Protein AF-A0A816VDW4-F1 (afdb_monomer_lite)

Secondary structure (DSSP, 8-state):
--PEEE-TTGGGTTT-HHHHTTSS-TT-TT---GGGPEEE---TT------TTS-EEEPP---TT-------------S--SS-SS---TT-----STTHHHHHHHHHHHHHHHTT----TTGGGSTTSS--

Structure (mmCIF, N/CA/C/O backbone):
data_AF-A0A816VDW4-F1
#
_entry.id   AF-A0A816VDW4-F1
#
loop_
_atom_site.group_PDB
_atom_site.id
_atom_site.type_symbol
_atom_site.label_atom_id
_atom_site.label_alt_id
_atom_site.label_comp_id
_atom_site.label_asym_id
_atom_site.label_entity_id
_atom_site.label_seq_id
_atom_site.pdbx_PDB_ins_code
_atom_site.Cartn_x
_atom_site.Cartn_y
_atom_site.Cartn_z
_atom_site.occupancy
_atom_site.B_iso_or_equiv
_atom_site.auth_seq_id
_atom_site.auth_comp_id
_atom_site.auth_asym_id
_atom_site.auth_atom_id
_atom_site.pdbx_PDB_model_num
ATOM 1 N N . MET A 1 1 ? 10.534 -4.155 -18.600 1.00 83.06 1 MET A N 1
ATOM 2 C CA . MET A 1 1 ? 9.225 -4.093 -17.915 1.00 83.06 1 MET A CA 1
ATOM 3 C C . MET A 1 1 ? 8.870 -2.712 -17.385 1.00 83.06 1 MET A C 1
ATOM 5 O O . MET A 1 1 ? 7.696 -2.375 -17.439 1.00 83.06 1 MET A O 1
ATOM 9 N N . GLY A 1 2 ? 9.830 -1.929 -16.871 1.00 88.19 2 GLY A N 1
ATOM 10 C CA . GLY A 1 2 ? 9.561 -0.598 -16.317 1.00 88.19 2 GLY A CA 1
ATOM 11 C C . GLY A 1 2 ? 8.727 -0.634 -15.034 1.00 88.19 2 GLY A C 1
ATOM 12 O O . GLY A 1 2 ? 7.611 -0.140 -15.077 1.00 88.19 2 GLY A O 1
ATOM 13 N N . PRO A 1 3 ? 9.190 -1.256 -13.928 1.00 89.94 3 PRO A N 1
ATOM 14 C CA . PRO A 1 3 ? 8.434 -1.386 -12.673 1.00 89.94 3 PRO A CA 1
ATOM 15 C C . PRO A 1 3 ? 7.987 -0.046 -12.063 1.00 89.94 3 PRO A C 1
ATOM 17 O O . PRO A 1 3 ? 8.467 1.031 -12.423 1.00 89.94 3 PRO A O 1
ATOM 20 N N . THR A 1 4 ? 7.052 -0.116 -11.116 1.00 90.94 4 THR A N 1
ATOM 21 C CA . THR A 1 4 ? 6.725 1.022 -10.244 1.00 90.94 4 THR A CA 1
ATOM 22 C C . THR A 1 4 ? 7.838 1.171 -9.216 1.00 90.94 4 THR A C 1
ATOM 24 O O . THR A 1 4 ? 8.163 0.201 -8.539 1.00 90.94 4 THR A O 1
ATOM 27 N N . ALA A 1 5 ? 8.427 2.356 -9.112 1.00 90.19 5 ALA A N 1
ATOM 28 C CA . ALA A 1 5 ? 9.382 2.692 -8.065 1.00 90.19 5 ALA A CA 1
ATOM 29 C C . ALA A 1 5 ? 8.680 3.481 -6.957 1.00 90.19 5 ALA A C 1
ATOM 31 O O . ALA A 1 5 ? 7.829 4.319 -7.262 1.00 90.19 5 ALA A O 1
ATOM 32 N N . ILE A 1 6 ? 9.037 3.216 -5.702 1.00 89.12 6 ILE A N 1
ATOM 33 C CA . ILE A 1 6 ? 8.553 3.935 -4.517 1.00 89.12 6 ILE A CA 1
ATOM 34 C C . ILE A 1 6 ? 9.725 4.510 -3.728 1.00 89.12 6 ILE A C 1
ATOM 36 O O . ILE A 1 6 ? 10.823 3.954 -3.774 1.00 89.12 6 ILE A O 1
ATOM 40 N N . ILE A 1 7 ? 9.466 5.567 -2.964 1.00 85.38 7 ILE A N 1
ATOM 41 C CA . ILE A 1 7 ? 10.371 6.040 -1.913 1.00 85.38 7 ILE A CA 1
ATOM 42 C C . ILE A 1 7 ? 9.763 5.619 -0.574 1.00 85.38 7 ILE A C 1
ATOM 44 O O . ILE A 1 7 ? 8.727 6.166 -0.181 1.00 85.38 7 ILE A O 1
ATOM 48 N N . PRO A 1 8 ? 10.336 4.624 0.124 1.00 82.19 8 PRO A N 1
ATOM 49 C CA . PRO A 1 8 ? 9.849 4.229 1.439 1.00 82.19 8 PRO A CA 1
ATOM 50 C C . PRO A 1 8 ? 9.804 5.422 2.397 1.00 82.19 8 PRO A C 1
ATOM 52 O O . PRO A 1 8 ? 10.676 6.283 2.351 1.00 82.19 8 PRO A O 1
ATOM 55 N N . ARG A 1 9 ? 8.812 5.443 3.295 1.00 77.56 9 ARG A N 1
ATOM 56 C CA . ARG A 1 9 ? 8.606 6.473 4.335 1.00 77.56 9 ARG A CA 1
ATOM 57 C C . ARG A 1 9 ? 8.154 7.852 3.841 1.00 77.56 9 ARG A C 1
ATOM 59 O O . ARG A 1 9 ? 7.704 8.634 4.669 1.00 77.56 9 ARG A O 1
ATOM 66 N N . SER A 1 10 ? 8.168 8.118 2.537 1.00 81.12 10 SER A N 1
ATOM 67 C CA . SER A 1 10 ? 7.730 9.412 1.984 1.00 81.12 10 SER A CA 1
ATOM 68 C C . SER A 1 10 ? 6.264 9.773 2.270 1.00 81.12 10 SER A C 1
ATOM 70 O O . SER A 1 10 ? 5.875 10.928 2.153 1.00 81.12 10 SER A O 1
ATOM 72 N N . GLN A 1 11 ? 5.435 8.821 2.717 1.00 84.31 11 GLN A N 1
ATOM 73 C CA . GLN A 1 11 ? 4.064 9.119 3.143 1.00 84.31 11 GLN A CA 1
ATOM 74 C C . GLN A 1 11 ? 3.976 10.079 4.343 1.00 84.31 11 GLN A C 1
ATOM 76 O O . GLN A 1 11 ? 2.922 10.667 4.571 1.00 84.31 11 GLN A O 1
ATOM 81 N N . TYR A 1 12 ? 5.049 10.221 5.127 1.00 79.75 12 TYR A N 1
ATOM 82 C CA . TYR A 1 12 ? 5.081 11.131 6.274 1.00 79.75 12 TYR A CA 1
ATOM 83 C C . TYR A 1 12 ? 5.477 12.561 5.890 1.00 79.75 12 TYR A C 1
ATOM 85 O O . TYR A 1 12 ? 5.248 13.483 6.675 1.00 79.75 12 TYR A O 1
ATOM 93 N N . ASP A 1 13 ? 6.010 12.761 4.683 1.00 75.00 13 ASP A N 1
ATOM 94 C CA . ASP A 1 13 ? 6.499 14.062 4.219 1.00 75.00 13 ASP A CA 1
ATOM 95 C C . ASP A 1 13 ? 5.352 15.075 4.137 1.00 75.00 13 ASP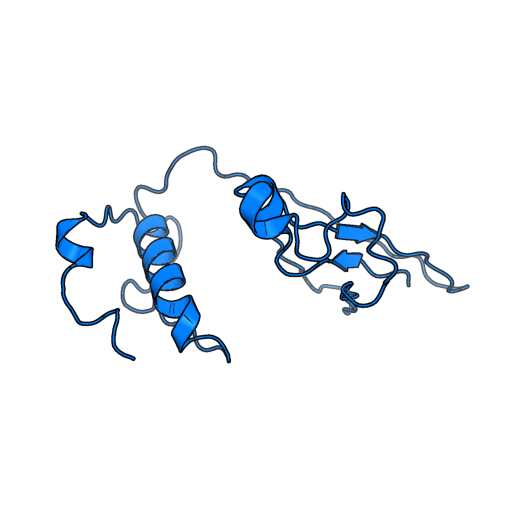 A C 1
ATOM 97 O O . ASP A 1 13 ? 5.488 16.212 4.580 1.00 75.00 13 ASP A O 1
ATOM 101 N N . ALA A 1 14 ? 4.183 14.637 3.659 1.00 69.00 14 ALA A N 1
ATOM 102 C CA . ALA A 1 14 ? 2.990 15.477 3.575 1.00 69.00 14 ALA A CA 1
ATOM 103 C C . ALA A 1 14 ? 2.443 15.894 4.954 1.00 69.00 14 ALA A C 1
ATOM 105 O O . ALA A 1 14 ? 1.804 16.938 5.074 1.00 69.00 14 ALA A O 1
ATOM 106 N N . GLN A 1 15 ? 2.674 15.085 5.994 1.00 69.50 15 GLN A N 1
ATOM 107 C CA . GLN A 1 15 ? 2.142 15.327 7.339 1.00 69.50 15 GLN A CA 1
ATOM 108 C C . GLN A 1 15 ? 3.081 16.176 8.197 1.00 69.50 15 GLN A C 1
ATOM 110 O O . GLN A 1 15 ? 2.622 17.014 8.974 1.00 69.50 15 GLN A O 1
ATOM 115 N N . HIS A 1 16 ? 4.393 15.976 8.061 1.00 71.19 16 HIS A N 1
ATOM 116 C CA . HIS A 1 16 ? 5.400 16.691 8.841 1.00 71.19 16 HIS A CA 1
ATOM 117 C C . HIS A 1 16 ? 6.580 17.116 7.958 1.00 71.19 16 HIS A C 1
ATOM 119 O O . HIS A 1 16 ? 7.698 16.626 8.153 1.00 71.19 16 HIS A O 1
ATOM 125 N N . PRO A 1 17 ? 6.356 18.050 7.015 1.00 65.56 17 PRO A N 1
ATOM 126 C CA . PRO A 1 17 ? 7.373 18.457 6.055 1.00 65.56 17 PRO A CA 1
ATOM 127 C C . PRO A 1 17 ? 8.629 18.971 6.757 1.00 65.56 17 PRO A C 1
ATOM 129 O O . PRO A 1 17 ? 9.713 18.571 6.390 1.00 65.56 17 PRO A O 1
ATOM 132 N N . GLU A 1 18 ? 8.529 19.731 7.848 1.00 68.19 18 GLU A N 1
ATOM 133 C CA . GLU A 1 18 ? 9.708 20.236 8.581 1.00 68.19 18 GLU A CA 1
ATOM 134 C C . GLU A 1 18 ? 10.557 19.131 9.245 1.00 68.19 18 GLU A C 1
ATOM 136 O O . GLU A 1 18 ? 11.774 19.262 9.387 1.00 68.19 18 GLU A O 1
ATOM 141 N N . MET A 1 19 ? 9.918 18.033 9.665 1.00 65.19 19 MET A N 1
ATOM 142 C CA . MET A 1 19 ? 10.572 16.916 10.356 1.00 65.19 19 MET A CA 1
ATOM 143 C C . MET A 1 19 ? 11.223 15.940 9.371 1.00 65.19 19 MET A C 1
ATOM 145 O O . MET A 1 19 ? 12.272 15.370 9.674 1.00 65.19 19 MET A O 1
ATOM 149 N N . TYR A 1 20 ? 10.610 15.753 8.200 1.00 59.78 20 TYR A N 1
ATOM 150 C CA . TYR A 1 20 ? 11.044 14.776 7.201 1.00 59.78 20 TYR A CA 1
ATOM 151 C C . TYR A 1 20 ? 11.674 15.397 5.943 1.00 59.78 20 TYR A C 1
ATOM 153 O O . TYR A 1 20 ? 12.322 14.671 5.196 1.00 59.78 20 TYR A O 1
ATOM 161 N N . SER A 1 21 ? 11.630 16.724 5.759 1.00 52.78 21 SER A N 1
ATOM 162 C CA . SER A 1 21 ? 12.289 17.461 4.655 1.00 52.78 21 SER A CA 1
ATOM 163 C C . SER A 1 21 ? 13.800 17.257 4.589 1.00 52.78 21 SER A C 1
ATOM 165 O O . SER A 1 21 ? 14.403 17.418 3.529 1.00 52.78 21 SER A O 1
ATOM 167 N N . HIS A 1 22 ? 14.416 16.909 5.721 1.00 51.56 22 HIS A N 1
ATOM 168 C CA . HIS A 1 22 ? 15.855 16.688 5.843 1.00 51.56 22 HIS A CA 1
ATOM 169 C C . HIS A 1 22 ? 16.280 15.262 5.472 1.00 51.56 22 HIS A C 1
ATOM 171 O O . HIS A 1 22 ? 17.460 15.032 5.202 1.00 51.56 22 HIS A O 1
ATOM 177 N N . PHE A 1 23 ? 15.345 14.307 5.454 1.00 52.44 23 PHE A N 1
ATOM 178 C CA . PHE A 1 23 ? 15.569 13.021 4.800 1.00 52.44 23 PHE A CA 1
ATOM 179 C C . PHE A 1 23 ? 15.417 13.211 3.291 1.00 52.44 23 PHE A C 1
ATOM 181 O O . PHE A 1 23 ? 14.871 14.216 2.847 1.00 52.44 23 PHE A O 1
ATOM 188 N N . GLU A 1 24 ? 15.989 12.312 2.491 1.00 51.12 24 GLU A N 1
ATOM 189 C CA . GLU A 1 24 ? 16.097 12.509 1.047 1.00 51.12 24 GLU A CA 1
ATOM 190 C C . GLU A 1 24 ? 14.720 12.549 0.353 1.00 51.12 24 GLU A C 1
ATOM 192 O O . GLU A 1 24 ? 14.205 11.531 -0.107 1.00 51.12 24 GLU A O 1
ATOM 197 N N . THR A 1 25 ? 14.106 13.729 0.310 1.00 47.66 25 THR A N 1
ATOM 198 C CA . THR A 1 25 ? 12.781 13.983 -0.258 1.00 47.66 25 THR A CA 1
ATOM 199 C C . THR A 1 25 ? 12.900 14.701 -1.598 1.00 47.66 25 THR A C 1
ATOM 201 O O . THR A 1 25 ? 13.927 15.298 -1.924 1.00 47.66 25 THR A O 1
ATOM 204 N N . LEU A 1 26 ? 11.826 14.655 -2.391 1.00 44.28 26 LEU A N 1
ATOM 205 C CA . LEU A 1 26 ? 11.757 15.244 -3.736 1.00 44.28 26 LEU A CA 1
ATOM 206 C C .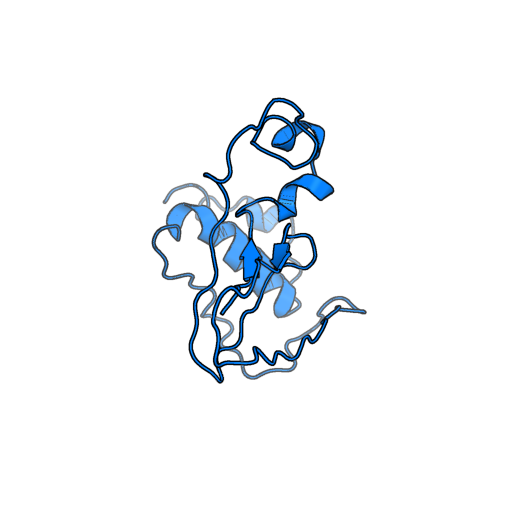 LEU A 1 26 ? 12.079 16.750 -3.789 1.00 44.28 26 LEU A C 1
ATOM 208 O O . LEU A 1 26 ? 12.404 17.253 -4.864 1.00 44.28 26 LEU A O 1
ATOM 212 N N . GLU A 1 27 ? 11.971 17.464 -2.666 1.00 43.56 27 GLU A N 1
ATOM 213 C CA . GLU A 1 27 ? 12.210 18.909 -2.585 1.00 43.56 27 GLU A CA 1
ATOM 214 C C . GLU A 1 27 ? 13.644 19.278 -2.199 1.00 43.56 27 GLU A C 1
ATOM 216 O O . GLU A 1 27 ? 13.986 20.458 -2.216 1.00 43.56 27 GLU A O 1
ATOM 221 N N . ASN A 1 28 ? 14.508 18.308 -1.884 1.00 46.91 28 ASN A N 1
ATOM 222 C CA . ASN A 1 28 ? 15.902 18.595 -1.582 1.00 46.91 28 ASN A CA 1
ATOM 223 C C . ASN A 1 28 ? 16.731 18.613 -2.884 1.00 46.91 28 ASN A C 1
ATOM 225 O O . ASN A 1 28 ? 17.075 17.559 -3.417 1.00 46.91 28 ASN A O 1
ATOM 229 N N . PRO A 1 29 ? 17.134 19.786 -3.411 1.00 46.50 29 PRO A N 1
ATOM 230 C CA . PRO A 1 29 ? 17.922 19.863 -4.643 1.00 46.50 29 PRO A CA 1
ATOM 231 C C . PRO A 1 29 ? 19.317 19.221 -4.521 1.00 46.50 29 PRO A C 1
ATOM 233 O O . PRO A 1 29 ? 19.993 19.047 -5.534 1.00 46.50 29 PRO A O 1
ATOM 236 N N . ASN A 1 30 ? 19.749 18.849 -3.307 1.00 45.41 30 ASN A N 1
ATOM 237 C CA . ASN A 1 30 ? 21.019 18.170 -3.052 1.00 45.41 30 ASN A CA 1
ATOM 238 C C . ASN A 1 30 ? 20.897 16.637 -2.991 1.00 45.41 30 ASN A C 1
ATOM 240 O O . ASN A 1 30 ? 21.925 15.962 -2.900 1.00 45.41 30 ASN A O 1
ATOM 244 N N . THR A 1 31 ? 19.692 16.055 -3.074 1.00 46.19 31 THR A N 1
ATOM 245 C CA . THR A 1 31 ? 19.523 14.593 -3.120 1.00 46.19 31 THR A CA 1
ATOM 246 C C . THR A 1 31 ? 19.779 14.087 -4.526 1.00 46.19 31 THR A C 1
ATOM 248 O O . THR A 1 31 ? 18.885 13.829 -5.328 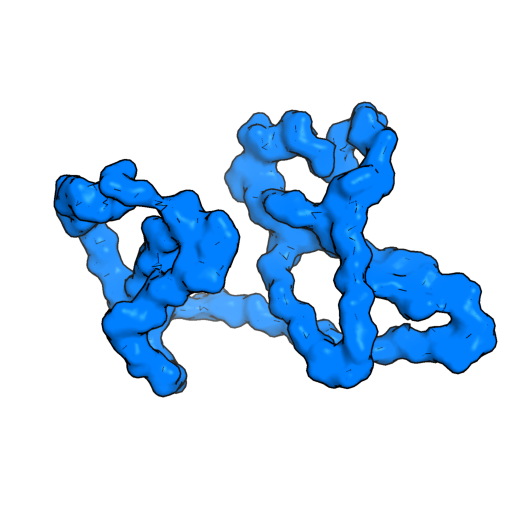1.00 46.19 31 THR A O 1
ATOM 251 N N . THR A 1 32 ? 21.061 13.956 -4.828 1.00 45.22 32 THR A N 1
ATOM 252 C CA . THR A 1 32 ? 21.560 13.256 -6.005 1.00 45.22 32 THR A CA 1
ATOM 253 C C . THR A 1 32 ? 21.688 11.773 -5.685 1.00 45.22 32 THR A C 1
ATOM 255 O O . THR A 1 32 ? 22.791 11.241 -5.624 1.00 45.22 32 THR A O 1
ATOM 258 N N . SER A 1 33 ? 20.580 11.062 -5.466 1.00 47.19 33 SER A N 1
ATOM 259 C CA . SER A 1 33 ? 20.673 9.607 -5.520 1.00 47.19 33 SER A CA 1
ATOM 260 C C . SER A 1 33 ? 19.361 8.919 -5.881 1.00 47.19 33 SER A C 1
ATOM 262 O O . SER A 1 33 ? 18.356 8.968 -5.181 1.00 47.19 33 SER A O 1
ATOM 264 N N . ASP A 1 34 ? 19.409 8.150 -6.963 1.00 52.22 34 ASP A N 1
ATOM 265 C CA . ASP A 1 34 ? 18.466 7.065 -7.216 1.00 52.22 34 ASP A CA 1
ATOM 266 C C . ASP A 1 34 ? 18.470 5.997 -6.086 1.00 52.22 34 ASP A C 1
ATOM 268 O O . ASP A 1 34 ? 17.667 5.065 -6.148 1.00 52.22 34 ASP A O 1
ATOM 272 N N . ASN A 1 35 ? 19.319 6.125 -5.048 1.00 53.31 35 ASN A N 1
ATOM 273 C CA . ASN A 1 35 ? 19.622 5.094 -4.045 1.00 53.31 35 ASN A CA 1
ATOM 274 C C . ASN A 1 35 ? 18.494 4.820 -3.040 1.00 53.31 35 ASN A C 1
ATOM 276 O O . ASN A 1 35 ? 18.528 3.785 -2.381 1.00 53.31 35 ASN A O 1
ATOM 280 N N . HIS A 1 36 ? 17.488 5.689 -2.934 1.00 63.62 36 HIS A N 1
ATOM 281 C CA . HIS A 1 36 ? 16.357 5.490 -2.013 1.00 63.62 36 HIS A CA 1
ATOM 282 C C . HIS A 1 36 ? 15.116 4.893 -2.685 1.00 63.62 36 HIS A C 1
ATOM 284 O O . HIS A 1 36 ? 14.115 4.607 -2.028 1.00 63.62 36 HIS A O 1
ATOM 290 N N . ASN A 1 37 ? 15.169 4.675 -4.000 1.00 76.50 37 ASN A N 1
ATOM 291 C CA . ASN A 1 37 ? 14.039 4.147 -4.746 1.00 76.50 37 ASN A CA 1
ATOM 292 C C . ASN A 1 37 ? 14.023 2.621 -4.713 1.00 76.50 37 ASN A C 1
ATOM 294 O O . ASN A 1 37 ? 14.948 1.968 -5.195 1.00 76.50 37 ASN A O 1
ATOM 298 N N . ILE A 1 38 ? 12.921 2.039 -4.249 1.00 85.44 38 ILE A N 1
ATOM 299 C CA . ILE A 1 38 ? 12.689 0.598 -4.352 1.00 85.44 38 ILE A CA 1
ATOM 300 C C . ILE A 1 38 ? 11.819 0.327 -5.574 1.00 85.44 38 ILE A C 1
ATOM 302 O O . ILE A 1 38 ? 10.703 0.835 -5.686 1.00 85.44 38 ILE A O 1
ATOM 306 N N . SER A 1 39 ? 12.323 -0.495 -6.496 1.00 89.88 39 SER A N 1
ATOM 307 C CA . SER A 1 39 ? 11.553 -0.972 -7.648 1.00 89.88 39 SER A CA 1
ATOM 308 C C . SER A 1 39 ? 10.708 -2.185 -7.272 1.00 89.88 39 SER A C 1
ATOM 310 O O . SER A 1 39 ? 11.232 -3.239 -6.921 1.00 89.88 39 SER A O 1
ATOM 312 N N . LEU A 1 40 ? 9.392 -2.058 -7.412 1.00 90.69 40 LEU A N 1
ATOM 313 C CA . LEU A 1 40 ? 8.430 -3.125 -7.165 1.00 90.69 40 LEU A CA 1
ATOM 314 C C . LEU A 1 40 ? 8.350 -4.040 -8.392 1.00 90.69 40 LEU A C 1
ATOM 316 O O . LEU A 1 40 ? 7.623 -3.773 -9.355 1.00 90.69 40 LEU A O 1
ATOM 320 N N . VAL A 1 41 ? 9.135 -5.115 -8.368 1.00 90.31 41 VAL A N 1
ATOM 321 C CA . VAL A 1 41 ? 9.126 -6.165 -9.392 1.00 90.31 41 VAL A CA 1
ATOM 322 C C . VAL A 1 41 ? 8.219 -7.296 -8.925 1.00 90.31 41 VAL A C 1
ATOM 324 O O . VAL A 1 41 ? 8.434 -7.878 -7.868 1.00 90.31 41 VAL A O 1
ATOM 327 N N . CYS A 1 42 ? 7.196 -7.603 -9.716 1.00 89.62 42 CYS A N 1
ATOM 328 C CA . CYS A 1 42 ? 6.194 -8.609 -9.385 1.00 89.62 42 CYS A CA 1
ATOM 329 C C . CYS A 1 42 ? 5.736 -9.381 -10.628 1.00 89.62 42 CYS A C 1
ATOM 331 O O . CYS A 1 42 ? 5.988 -8.969 -11.766 1.00 89.62 42 CYS A O 1
ATOM 333 N N . THR A 1 43 ? 5.086 -10.522 -10.404 1.00 91.81 43 THR A N 1
ATOM 334 C CA . THR A 1 43 ? 4.479 -11.338 -11.459 1.00 91.81 43 THR A CA 1
ATOM 335 C C . THR A 1 43 ? 3.070 -10.837 -11.794 1.00 91.81 43 THR A C 1
ATOM 337 O O . THR A 1 43 ? 2.465 -10.050 -11.064 1.00 91.81 43 THR A O 1
ATOM 340 N N . ALA A 1 44 ? 2.527 -11.263 -12.938 1.00 91.94 44 ALA A N 1
ATOM 341 C CA . ALA A 1 44 ? 1.152 -10.929 -13.302 1.00 91.94 44 ALA A CA 1
ATOM 342 C C . ALA A 1 44 ? 0.164 -11.496 -12.267 1.00 91.94 44 ALA A C 1
ATOM 344 O O . ALA A 1 44 ? 0.290 -12.646 -11.852 1.00 91.94 44 ALA A O 1
ATOM 345 N N . GLY A 1 45 ? -0.818 -10.684 -11.868 1.00 93.75 45 GLY A N 1
ATOM 346 C CA . GLY A 1 45 ? -1.783 -11.030 -10.819 1.00 93.75 45 GLY A CA 1
ATOM 347 C C . GLY A 1 45 ? -1.375 -10.597 -9.407 1.00 93.75 45 GLY A C 1
ATOM 348 O O . GLY A 1 45 ? -2.200 -10.676 -8.502 1.00 93.75 45 GLY A O 1
ATOM 349 N N . THR A 1 46 ? -0.154 -10.090 -9.198 1.00 95.12 46 THR A N 1
ATOM 350 C CA . THR A 1 46 ? 0.225 -9.481 -7.916 1.00 95.12 46 THR A CA 1
ATOM 351 C C . THR A 1 46 ? -0.520 -8.166 -7.690 1.00 95.12 46 THR A C 1
ATOM 353 O O . THR A 1 46 ? -0.566 -7.303 -8.568 1.00 95.12 46 THR A O 1
ATOM 356 N N . VAL A 1 47 ? -1.060 -7.998 -6.482 1.00 94.81 47 VAL A N 1
ATOM 357 C CA . VAL A 1 47 ? -1.645 -6.738 -6.016 1.00 94.81 47 VAL A CA 1
ATOM 358 C C . VAL A 1 47 ? -0.625 -6.012 -5.150 1.00 94.81 47 VAL A C 1
ATOM 360 O O . VAL A 1 47 ? -0.071 -6.585 -4.215 1.00 94.81 47 VAL A O 1
ATOM 363 N N . LEU A 1 48 ? -0.393 -4.740 -5.463 1.00 92.44 48 LEU A N 1
ATOM 364 C CA . LEU A 1 48 ? 0.406 -3.836 -4.645 1.00 92.44 48 LEU A CA 1
ATOM 365 C C . LEU A 1 48 ? -0.546 -2.877 -3.932 1.00 92.44 48 LEU A C 1
ATOM 367 O O . LEU A 1 48 ? -1.243 -2.102 -4.590 1.00 92.44 48 LEU A O 1
ATOM 371 N N . LEU A 1 49 ? -0.572 -2.937 -2.602 1.00 93.12 49 LEU A N 1
ATOM 372 C CA . LEU A 1 49 ? -1.286 -1.982 -1.761 1.00 93.12 49 LEU A CA 1
ATOM 373 C C . LEU A 1 49 ? -0.276 -0.978 -1.204 1.00 93.12 49 LEU A C 1
ATOM 375 O O . LEU A 1 49 ? 0.714 -1.372 -0.594 1.00 93.12 49 LEU A O 1
ATOM 379 N N . ILE A 1 50 ? -0.512 0.310 -1.442 1.00 90.75 50 ILE A N 1
ATOM 380 C CA . ILE A 1 50 ? 0.384 1.393 -1.030 1.00 90.75 50 ILE A CA 1
ATOM 381 C C . ILE A 1 50 ? -0.412 2.531 -0.392 1.00 90.75 50 ILE A C 1
ATOM 383 O O . ILE A 1 50 ? -1.587 2.720 -0.712 1.00 90.75 50 ILE A O 1
ATOM 387 N N . HIS A 1 51 ? 0.235 3.294 0.491 1.00 90.50 51 HIS A N 1
ATOM 388 C CA . HIS A 1 51 ? -0.352 4.509 1.058 1.00 90.50 51 HIS A CA 1
ATOM 389 C C . HIS A 1 51 ? -0.577 5.563 -0.036 1.00 90.50 51 HIS A C 1
ATOM 391 O O . HIS A 1 51 ? 0.221 5.656 -0.968 1.00 90.50 51 HIS A O 1
ATOM 397 N N . TYR A 1 52 ? -1.641 6.364 0.076 1.00 90.50 52 TYR A N 1
ATOM 398 C CA . TYR A 1 52 ? -2.006 7.342 -0.956 1.00 90.50 52 TYR A CA 1
ATOM 399 C C . TYR A 1 52 ? -0.910 8.397 -1.175 1.00 90.50 52 TYR A C 1
ATOM 401 O O . TYR A 1 52 ? -0.535 8.658 -2.316 1.00 90.50 52 TYR A O 1
ATOM 409 N N . ASP A 1 53 ? -0.346 8.913 -0.080 1.00 88.06 53 ASP A N 1
ATOM 410 C CA . ASP A 1 53 ? 0.691 9.956 -0.099 1.00 88.06 53 ASP A CA 1
ATOM 411 C C . ASP A 1 53 ? 2.115 9.435 -0.340 1.00 88.06 53 ASP A C 1
ATOM 413 O O . ASP A 1 53 ? 3.066 10.209 -0.285 1.00 88.06 53 ASP A O 1
ATOM 417 N N . ILE A 1 54 ? 2.310 8.133 -0.598 1.00 88.44 54 ILE A N 1
ATOM 418 C CA . ILE A 1 54 ? 3.661 7.646 -0.894 1.00 88.44 54 ILE A CA 1
ATOM 419 C C . ILE A 1 54 ? 4.127 8.193 -2.246 1.00 88.44 54 ILE A C 1
ATOM 421 O O . ILE A 1 54 ? 3.426 8.100 -3.264 1.00 88.44 54 ILE A O 1
ATOM 425 N N . VAL A 1 55 ? 5.357 8.693 -2.294 1.00 85.88 55 VAL A N 1
ATOM 426 C CA . VAL A 1 55 ? 5.999 9.050 -3.554 1.00 85.88 55 VAL A CA 1
ATOM 427 C C . VAL A 1 55 ? 6.219 7.782 -4.371 1.00 85.88 55 VAL A C 1
ATOM 429 O O . VAL A 1 55 ? 6.873 6.829 -3.937 1.00 85.88 55 VAL A O 1
ATOM 432 N N . HIS A 1 56 ? 5.677 7.780 -5.588 1.00 88.12 56 HIS A N 1
ATOM 433 C CA . HIS A 1 56 ? 5.808 6.679 -6.531 1.00 88.12 56 HIS A CA 1
ATOM 434 C C . HIS A 1 56 ? 5.951 7.181 -7.970 1.00 88.12 56 HIS A C 1
ATOM 436 O O . HIS A 1 56 ? 5.372 8.196 -8.352 1.00 88.12 56 HIS A O 1
ATOM 442 N N . ARG A 1 57 ? 6.698 6.445 -8.801 1.00 87.38 57 ARG A N 1
ATOM 443 C CA . ARG A 1 57 ? 6.854 6.739 -10.234 1.00 87.38 57 ARG A CA 1
ATOM 444 C C . ARG A 1 57 ? 6.835 5.487 -11.099 1.00 87.38 57 ARG A C 1
ATOM 446 O O . ARG A 1 57 ? 7.267 4.413 -10.684 1.00 87.38 57 ARG A O 1
ATOM 453 N N . GLY A 1 58 ? 6.376 5.632 -12.339 1.00 86.38 58 GLY A N 1
ATOM 454 C CA . GLY A 1 58 ? 6.599 4.623 -13.373 1.00 86.38 58 GLY A CA 1
ATOM 455 C C . GLY A 1 58 ? 8.015 4.744 -13.935 1.00 86.38 58 GLY A C 1
ATOM 456 O O . GLY A 1 58 ? 8.425 5.836 -14.316 1.00 86.38 58 GLY A O 1
ATOM 457 N N . THR A 1 59 ? 8.757 3.639 -13.997 1.00 88.00 59 THR A N 1
ATOM 458 C CA . THR A 1 59 ? 10.084 3.612 -14.637 1.00 88.00 59 THR A CA 1
ATOM 459 C C . THR A 1 59 ? 9.993 3.200 -16.108 1.00 88.00 59 THR A C 1
ATOM 461 O O . THR A 1 59 ? 8.997 2.623 -16.556 1.00 88.00 59 THR A O 1
ATOM 464 N N . ALA A 1 60 ? 11.034 3.514 -16.882 1.00 88.31 60 ALA A N 1
ATOM 465 C CA . ALA A 1 60 ? 11.058 3.259 -18.318 1.00 88.31 60 ALA A CA 1
ATOM 466 C C . ALA A 1 60 ? 10.995 1.755 -18.642 1.00 88.31 60 ALA A C 1
ATOM 468 O O . ALA A 1 60 ? 11.747 0.938 -18.102 1.00 88.31 60 ALA A O 1
ATOM 469 N N . ASN A 1 61 ? 10.120 1.377 -19.577 1.00 89.44 61 ASN A N 1
ATOM 470 C CA . ASN A 1 61 ? 10.085 0.020 -20.105 1.00 89.44 61 ASN A CA 1
ATOM 471 C C . ASN A 1 61 ? 11.048 -0.131 -21.293 1.00 89.44 61 ASN A C 1
ATOM 473 O O . ASN A 1 61 ? 10.676 0.139 -22.428 1.00 89.44 61 ASN A O 1
ATOM 477 N N . ILE A 1 62 ? 12.268 -0.597 -21.028 1.00 88.56 62 ILE A N 1
ATOM 478 C CA . ILE A 1 62 ? 13.315 -0.787 -22.050 1.00 88.56 62 ILE A CA 1
ATOM 479 C C . ILE A 1 62 ? 13.291 -2.169 -22.733 1.00 88.56 62 ILE A C 1
ATOM 481 O O . ILE A 1 62 ? 14.255 -2.545 -23.393 1.00 88.56 62 ILE A O 1
ATOM 485 N N . THR A 1 63 ? 12.238 -2.978 -22.543 1.00 85.56 63 THR A N 1
ATOM 486 C CA . THR A 1 63 ? 12.170 -4.331 -23.123 1.00 85.56 63 THR A CA 1
ATOM 487 C C . THR A 1 63 ? 11.450 -4.337 -24.470 1.00 85.56 63 THR A C 1
ATOM 489 O O . THR A 1 63 ? 10.367 -3.781 -24.619 1.00 85.56 63 THR A O 1
ATOM 492 N N . ASN A 1 64 ? 12.013 -5.053 -25.445 1.00 77.94 64 ASN A N 1
ATOM 493 C CA . ASN A 1 64 ? 11.550 -5.041 -26.841 1.00 77.94 64 ASN A CA 1
ATOM 494 C C . ASN A 1 64 ? 10.270 -5.855 -27.120 1.00 77.94 64 ASN A C 1
ATOM 496 O O . ASN A 1 64 ? 9.857 -5.944 -28.273 1.00 77.94 64 ASN A O 1
ATOM 500 N N . ARG A 1 65 ? 9.690 -6.549 -26.128 1.00 65.50 65 ARG A N 1
ATOM 501 C CA . ARG A 1 65 ? 8.701 -7.621 -26.384 1.00 65.50 65 ARG A CA 1
ATOM 502 C C . ARG A 1 65 ? 7.496 -7.685 -25.447 1.00 65.50 65 ARG A C 1
ATOM 504 O O . ARG A 1 65 ? 6.711 -8.618 -25.555 1.00 65.50 65 ARG A O 1
ATOM 511 N N . SER A 1 66 ? 7.320 -6.743 -24.526 1.00 72.38 66 SER A N 1
ATOM 512 C CA . SER A 1 66 ? 6.280 -6.893 -23.500 1.00 72.38 66 SER A CA 1
ATOM 513 C C . SER A 1 66 ? 5.677 -5.561 -23.078 1.00 72.38 66 SER A C 1
ATOM 515 O O . SER A 1 66 ? 6.337 -4.742 -22.430 1.00 72.38 66 SER A O 1
ATOM 517 N N . HIS A 1 67 ? 4.398 -5.380 -23.398 1.00 85.56 67 HIS A N 1
ATOM 518 C CA . HIS A 1 67 ? 3.561 -4.370 -22.763 1.00 85.56 67 HIS A CA 1
ATOM 519 C C . HIS A 1 67 ? 3.400 -4.692 -21.271 1.00 85.56 67 HIS A C 1
ATOM 521 O O . HIS A 1 67 ? 3.331 -5.858 -20.880 1.00 85.56 67 HIS A O 1
ATOM 527 N N . ARG A 1 68 ? 3.341 -3.653 -20.433 1.00 87.75 68 ARG A N 1
ATOM 528 C CA . ARG A 1 68 ? 3.013 -3.771 -19.008 1.00 87.75 68 ARG A CA 1
ATOM 529 C C . ARG A 1 68 ? 1.624 -3.183 -18.788 1.00 87.75 68 ARG A C 1
ATOM 531 O O . ARG A 1 68 ? 1.476 -1.964 -18.793 1.00 87.75 68 ARG A O 1
ATOM 538 N N . TYR A 1 69 ? 0.634 -4.045 -18.587 1.00 90.00 69 TYR A N 1
ATOM 539 C CA . TYR A 1 69 ? -0.720 -3.638 -18.215 1.00 90.00 69 TYR A CA 1
ATOM 540 C C . TYR A 1 69 ? -0.878 -3.676 -16.698 1.00 90.00 69 TYR A C 1
ATOM 542 O O . TYR A 1 69 ? -0.409 -4.607 -16.046 1.00 90.00 69 TYR A O 1
ATOM 550 N N . MET A 1 70 ? -1.521 -2.655 -16.140 1.00 91.94 70 MET A N 1
ATOM 551 C CA . MET A 1 70 ? -1.817 -2.547 -14.713 1.00 91.94 70 MET A CA 1
ATOM 552 C C . MET A 1 70 ? -3.196 -1.920 -14.545 1.00 91.94 70 MET A C 1
ATOM 554 O O . MET A 1 70 ? -3.578 -1.051 -15.329 1.00 91.94 70 MET A O 1
ATOM 558 N N . PHE A 1 71 ? -3.900 -2.319 -13.493 1.00 94.19 71 PHE A N 1
ATOM 559 C CA . PHE A 1 71 ? -5.101 -1.637 -13.029 1.00 94.19 71 PHE A CA 1
ATOM 560 C C . PHE A 1 71 ? -4.765 -0.881 -11.750 1.00 94.19 71 PHE A C 1
ATOM 562 O O . PHE A 1 71 ? -4.050 -1.399 -10.892 1.00 94.19 71 PHE A O 1
ATOM 569 N N . LYS A 1 72 ? -5.266 0.350 -11.632 1.00 93.69 72 LYS A N 1
ATOM 570 C CA . LYS A 1 72 ? -5.131 1.162 -10.424 1.00 93.69 72 LYS A CA 1
ATOM 571 C C . LYS A 1 72 ? -6.518 1.408 -9.859 1.00 93.69 72 LYS A C 1
ATOM 573 O O . LYS A 1 72 ? -7.380 1.942 -10.550 1.00 93.69 72 LYS A O 1
ATOM 578 N N . PHE A 1 73 ? -6.693 1.039 -8.599 1.00 95.88 73 PHE A N 1
ATOM 579 C CA . PHE A 1 73 ? -7.883 1.337 -7.818 1.00 95.88 73 PHE A CA 1
ATOM 580 C C . PHE A 1 73 ? -7.468 2.263 -6.683 1.00 95.88 73 PHE A C 1
ATOM 582 O O . PHE A 1 73 ? -6.437 2.042 -6.047 1.00 95.88 73 PHE A O 1
ATOM 589 N N . GLN A 1 74 ? -8.237 3.324 -6.469 1.00 94.25 74 GLN A N 1
ATOM 590 C CA . GLN A 1 74 ? -8.049 4.226 -5.341 1.00 94.25 74 GLN A CA 1
ATOM 591 C C . GLN A 1 74 ? -9.147 3.945 -4.329 1.00 94.25 74 GLN A C 1
ATOM 593 O O . GLN A 1 74 ? -10.327 3.926 -4.674 1.00 94.25 74 GLN A O 1
ATOM 598 N N . PHE A 1 75 ? -8.735 3.722 -3.088 1.00 92.69 75 PHE A N 1
ATOM 599 C CA . PHE A 1 75 ? -9.638 3.523 -1.969 1.00 92.69 75 PHE A CA 1
ATOM 600 C C . PHE A 1 75 ? -9.534 4.750 -1.079 1.00 92.69 75 PHE A C 1
ATOM 602 O O . PHE A 1 75 ? -8.438 5.127 -0.669 1.00 92.69 75 PHE A O 1
ATOM 609 N N . THR A 1 76 ? -10.672 5.372 -0.798 1.00 90.81 76 THR A N 1
ATOM 610 C CA . THR A 1 76 ? -10.778 6.418 0.213 1.00 90.81 76 THR A CA 1
ATOM 611 C C . THR A 1 76 ? -11.900 6.053 1.163 1.00 90.81 76 THR A C 1
ATOM 613 O O . THR A 1 76 ? -12.934 5.522 0.750 1.00 90.81 76 THR A O 1
ATOM 616 N N . ARG A 1 77 ? -11.677 6.299 2.448 1.00 88.50 77 ARG A N 1
ATOM 617 C CA . ARG A 1 77 ? -12.702 6.142 3.470 1.00 88.50 77 ARG A CA 1
ATOM 618 C C . ARG A 1 77 ? -13.446 7.469 3.576 1.00 88.50 77 ARG A C 1
ATOM 620 O O . ARG A 1 77 ? -12.813 8.499 3.766 1.00 88.50 77 ARG A O 1
ATOM 627 N N . LEU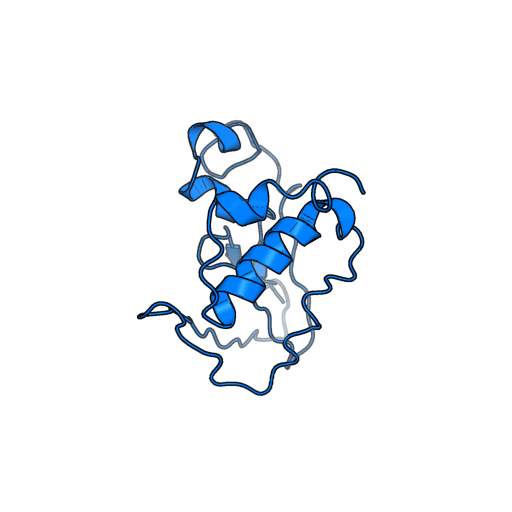 A 1 78 ? -14.769 7.431 3.427 1.00 92.56 78 LEU A N 1
ATOM 628 C CA . LEU A 1 78 ? -15.617 8.629 3.498 1.00 92.56 78 LEU A CA 1
ATOM 629 C C . LEU A 1 78 ? -16.156 8.896 4.908 1.00 92.56 78 LEU A C 1
ATOM 631 O O . LEU A 1 78 ? -16.500 10.029 5.222 1.00 92.56 78 LEU A O 1
ATOM 635 N N . GLU A 1 79 ? -16.219 7.862 5.745 1.00 91.81 79 GLU A N 1
ATOM 636 C CA . GLU A 1 79 ? -16.766 7.917 7.101 1.00 91.81 79 GLU A CA 1
ATOM 637 C C . GLU A 1 79 ? -15.889 7.103 8.052 1.00 91.81 79 GLU A C 1
ATOM 639 O O . GLU A 1 79 ? -15.336 6.071 7.665 1.00 91.81 79 GLU A O 1
ATOM 644 N N . GLU A 1 80 ? -15.779 7.553 9.298 1.00 90.81 80 GLU A N 1
ATOM 645 C CA . GLU A 1 80 ? -15.036 6.852 10.346 1.00 90.81 80 GLU A CA 1
ATOM 646 C C . GLU A 1 80 ? -15.635 5.459 10.635 1.00 90.81 80 GLU A C 1
ATOM 648 O O . GLU A 1 80 ? -16.860 5.301 10.653 1.00 90.81 80 GLU A O 1
ATOM 653 N N . PRO A 1 81 ? -14.805 4.426 10.878 1.00 91.25 81 PRO A N 1
ATOM 654 C CA . PRO A 1 81 ? -15.294 3.104 11.251 1.00 91.25 81 PRO A CA 1
ATOM 655 C C . PRO A 1 81 ? -15.985 3.146 12.622 1.00 91.25 81 PRO A C 1
ATOM 657 O O . PRO A 1 81 ? -15.392 3.537 13.622 1.00 91.25 81 PRO A O 1
ATOM 660 N N . THR A 1 82 ? -17.237 2.694 12.680 1.00 91.00 82 THR A N 1
ATOM 661 C CA . THR A 1 82 ? -17.997 2.544 13.937 1.00 91.00 82 THR A CA 1
ATOM 662 C C . THR A 1 82 ? -18.104 1.092 14.390 1.00 91.00 82 THR A C 1
ATOM 664 O O . THR A 1 82 ? -18.286 0.825 15.573 1.00 91.00 82 THR A O 1
ATOM 667 N N . GLN A 1 83 ? -17.984 0.152 13.451 1.00 90.94 83 GLN A N 1
ATOM 668 C CA . GLN A 1 83 ? -17.958 -1.286 13.686 1.00 90.94 83 GLN A CA 1
ATOM 669 C C . GLN A 1 83 ? -17.351 -2.003 12.464 1.00 90.94 83 GLN A C 1
ATOM 671 O O . GLN A 1 83 ? -17.400 -1.471 11.349 1.00 90.94 83 GLN A O 1
ATOM 676 N N . PRO A 1 84 ? -16.808 -3.218 12.625 1.00 90.56 84 PRO A N 1
ATOM 677 C CA . PRO A 1 84 ? -16.243 -3.974 11.516 1.00 90.56 84 PRO A CA 1
ATOM 678 C C . PRO A 1 84 ? -17.336 -4.483 10.565 1.00 90.56 84 PRO A C 1
ATOM 680 O O . PRO A 1 84 ? -18.325 -5.081 10.982 1.00 90.56 84 PRO A O 1
ATOM 683 N N . THR A 1 85 ? -17.132 -4.284 9.262 1.00 89.62 85 THR A N 1
ATOM 684 C CA . THR A 1 85 ? -18.006 -4.788 8.180 1.00 89.62 85 THR A CA 1
ATOM 685 C C . THR A 1 85 ? -17.524 -6.113 7.581 1.00 89.62 85 THR A C 1
ATOM 687 O O . THR A 1 85 ? -18.096 -6.620 6.618 1.00 89.62 85 THR A O 1
ATOM 690 N N . TRP A 1 86 ? -16.452 -6.670 8.138 1.00 89.69 86 TRP A N 1
ATOM 691 C CA . TRP A 1 86 ? -15.722 -7.828 7.641 1.00 89.69 86 TRP A CA 1
ATOM 692 C C . TRP A 1 86 ? -15.519 -8.851 8.766 1.00 89.69 86 TRP A C 1
ATOM 694 O O . TRP A 1 86 ? -15.650 -8.535 9.952 1.00 89.69 86 TRP A O 1
ATOM 704 N N . ASN A 1 87 ? -15.218 -10.096 8.391 1.00 89.12 87 ASN A N 1
ATOM 705 C CA . ASN A 1 87 ? -14.931 -11.155 9.356 1.00 89.12 87 ASN A CA 1
ATOM 706 C C . ASN A 1 87 ? -13.567 -10.906 10.018 1.00 89.12 87 ASN A C 1
ATOM 708 O O . ASN A 1 87 ? -12.540 -11.082 9.365 1.00 89.12 87 ASN A O 1
ATOM 712 N N . HIS A 1 88 ? -13.571 -10.501 11.286 1.00 85.44 88 HIS A N 1
ATOM 713 C CA . HIS A 1 88 ? -12.378 -10.129 12.042 1.00 85.44 88 HIS A CA 1
ATOM 714 C C . HIS A 1 88 ? -12.268 -10.951 13.328 1.00 85.44 88 HIS A C 1
ATOM 716 O O . HIS A 1 88 ? -13.276 -11.371 13.895 1.00 85.44 88 HIS A O 1
ATOM 722 N N . ASP A 1 89 ? -11.039 -11.128 13.808 1.00 83.00 89 ASP A N 1
ATOM 723 C CA . ASP A 1 89 ? -10.775 -11.642 15.149 1.00 83.00 89 ASP A CA 1
ATOM 724 C C . ASP A 1 89 ? -10.429 -10.460 16.070 1.00 83.00 89 ASP A C 1
ATOM 726 O O . ASP A 1 89 ? -9.352 -9.879 15.928 1.00 83.00 89 ASP A O 1
ATOM 730 N N . PRO A 1 90 ? -11.297 -10.081 17.024 1.00 71.44 90 PRO A N 1
ATOM 731 C CA . PRO A 1 90 ? -11.067 -8.925 17.890 1.00 71.44 90 PRO A CA 1
ATOM 732 C C . PRO A 1 90 ? -9.812 -9.054 18.767 1.00 71.44 90 PRO A C 1
ATOM 734 O O . PRO A 1 90 ? -9.376 -8.056 19.340 1.00 71.44 90 PRO A O 1
ATOM 737 N N . THR A 1 91 ? -9.233 -10.252 18.881 1.00 72.88 91 THR A N 1
ATOM 738 C CA . THR A 1 91 ? -8.019 -10.521 19.659 1.00 72.88 91 THR A CA 1
ATOM 739 C C . THR A 1 91 ? -6.739 -10.497 18.824 1.00 72.88 91 THR A C 1
ATOM 741 O O . THR A 1 91 ? -5.650 -10.379 19.386 1.00 72.88 91 THR A O 1
ATOM 744 N N . ASN A 1 92 ? -6.840 -10.538 17.493 1.00 74.31 92 ASN A N 1
ATOM 745 C CA . ASN A 1 92 ? -5.685 -10.674 16.611 1.00 74.31 92 ASN A CA 1
ATOM 746 C C . ASN A 1 92 ? -5.241 -9.338 15.996 1.00 74.31 92 ASN A C 1
ATOM 748 O O . ASN A 1 92 ? -5.287 -9.144 14.785 1.00 74.31 92 ASN A O 1
ATOM 752 N N . ALA A 1 93 ? -4.765 -8.426 16.846 1.00 73.12 93 ALA A N 1
ATOM 753 C CA . ALA A 1 93 ? -4.067 -7.210 16.415 1.00 73.12 93 ALA A CA 1
ATOM 754 C C . ALA A 1 93 ? -2.547 -7.427 16.261 1.00 73.12 93 ALA A C 1
ATOM 756 O O . ALA A 1 93 ? -1.778 -6.469 16.329 1.00 73.12 93 ALA A O 1
ATOM 757 N N . SER A 1 94 ? -2.095 -8.681 16.140 1.00 74.44 94 SER A N 1
ATOM 758 C CA . SER A 1 94 ? -0.669 -9.001 16.154 1.00 74.44 94 SER A CA 1
ATOM 759 C C . SER A 1 94 ? -0.010 -8.678 14.810 1.00 74.44 94 SER A C 1
ATOM 761 O O . SER A 1 94 ? -0.457 -9.111 13.750 1.00 74.44 94 SER A O 1
ATOM 763 N N . TYR A 1 95 ? 1.065 -7.896 14.857 1.00 75.31 95 TYR A N 1
ATOM 764 C CA . TYR A 1 95 ? 1.941 -7.633 13.722 1.00 75.31 95 TYR A CA 1
ATOM 765 C C . TYR A 1 95 ? 3.236 -8.444 13.837 1.00 75.31 95 TYR A C 1
ATOM 767 O O . TYR A 1 95 ? 4.101 -8.134 14.654 1.00 75.31 95 TYR A O 1
ATOM 775 N N . ASP A 1 96 ? 3.352 -9.500 13.034 1.00 72.50 96 ASP A N 1
ATOM 776 C CA . ASP A 1 96 ? 4.511 -10.401 13.023 1.00 72.50 96 ASP A CA 1
ATOM 777 C C . ASP A 1 96 ? 5.440 -10.070 11.845 1.00 72.50 96 ASP A C 1
ATOM 779 O O . ASP A 1 96 ? 5.383 -10.672 10.771 1.00 72.50 96 ASP A O 1
ATOM 783 N N . ALA A 1 97 ? 6.247 -9.026 12.028 1.00 75.25 97 ALA A N 1
ATOM 784 C CA . ALA A 1 97 ? 7.263 -8.589 11.078 1.00 75.25 97 ALA A CA 1
ATOM 785 C C . ALA A 1 97 ? 8.558 -8.210 11.807 1.00 75.25 97 ALA A C 1
ATOM 787 O O . ALA A 1 97 ? 8.590 -8.069 13.028 1.00 75.25 97 ALA A O 1
ATOM 788 N N . ALA A 1 98 ? 9.643 -8.014 11.054 1.00 72.69 98 ALA A N 1
ATOM 789 C CA . ALA A 1 98 ? 10.954 -7.683 11.622 1.00 72.69 98 ALA A CA 1
ATOM 790 C C . ALA A 1 98 ? 10.949 -6.401 12.481 1.00 72.69 98 ALA A C 1
ATOM 792 O O . ALA A 1 98 ? 11.774 -6.252 13.378 1.00 72.69 98 ALA A O 1
ATOM 793 N N . ASP A 1 99 ? 10.013 -5.491 12.219 1.00 72.00 99 ASP A N 1
ATOM 794 C CA . ASP A 1 99 ? 9.801 -4.229 12.925 1.00 72.00 99 ASP A CA 1
ATOM 795 C C . ASP A 1 99 ? 8.614 -4.270 13.904 1.00 72.00 99 ASP A C 1
ATOM 797 O O . ASP A 1 99 ? 8.144 -3.221 14.350 1.00 72.00 99 ASP A O 1
ATOM 801 N N . ALA A 1 100 ? 8.159 -5.471 14.286 1.00 74.69 100 ALA A N 1
ATOM 802 C CA . ALA A 1 100 ? 7.047 -5.674 15.209 1.00 74.69 100 ALA A CA 1
ATOM 803 C C . ALA A 1 100 ? 7.187 -4.845 16.491 1.00 74.69 100 ALA A C 1
ATOM 805 O O . ALA A 1 100 ? 6.312 -4.037 16.773 1.00 74.69 100 ALA A O 1
ATOM 806 N N . GLY A 1 101 ? 8.294 -4.958 17.232 1.00 75.06 101 GLY A N 1
ATOM 807 C CA . GLY A 1 101 ? 8.458 -4.236 18.505 1.00 75.06 101 GLY A CA 1
ATOM 808 C C . GLY A 1 101 ? 8.226 -2.722 18.390 1.00 75.06 101 GLY A C 1
ATOM 809 O O . GLY A 1 101 ? 7.570 -2.125 19.234 1.00 75.06 101 GLY A O 1
ATOM 810 N N . LEU A 1 102 ? 8.666 -2.112 17.284 1.00 77.88 102 LEU A N 1
ATOM 811 C CA . LEU A 1 102 ? 8.495 -0.679 17.047 1.00 77.88 102 LEU A CA 1
ATOM 812 C C . LEU A 1 102 ? 7.076 -0.312 16.588 1.00 77.88 102 LEU A C 1
ATOM 814 O O . LEU A 1 102 ? 6.546 0.726 16.980 1.00 77.88 102 LEU A O 1
ATOM 818 N N . LEU A 1 103 ? 6.472 -1.122 15.714 1.00 80.88 103 LEU A N 1
ATOM 819 C CA . LEU A 1 103 ? 5.217 -0.770 15.041 1.00 80.88 103 LEU A CA 1
ATOM 820 C C . LEU A 1 103 ? 3.965 -1.339 15.713 1.00 80.88 103 LEU A C 1
ATOM 822 O O . LEU A 1 103 ? 2.865 -0.877 15.413 1.00 80.88 103 LEU A O 1
ATOM 826 N N . GLN A 1 104 ? 4.092 -2.294 16.634 1.00 82.56 104 GLN A N 1
ATOM 827 C CA . GLN A 1 104 ? 2.956 -2.927 17.311 1.00 82.56 104 GLN A CA 1
ATOM 828 C C . GLN A 1 104 ? 2.004 -1.930 17.993 1.00 82.56 104 GLN A C 1
ATOM 830 O O . GLN A 1 104 ? 0.795 -2.085 17.810 1.00 82.56 104 GLN A O 1
ATOM 835 N N . PRO A 1 105 ? 2.463 -0.872 18.695 1.00 83.62 105 PRO A N 1
ATOM 836 C CA . PRO A 1 105 ? 1.548 0.127 19.253 1.00 83.62 105 PRO A CA 1
ATOM 837 C C . PRO A 1 105 ? 0.704 0.829 18.179 1.00 83.62 105 PRO A C 1
ATOM 839 O O . PRO A 1 105 ? -0.500 1.023 18.352 1.00 83.62 105 PRO A O 1
ATOM 842 N N . ILE A 1 106 ? 1.312 1.149 17.032 1.00 83.19 106 ILE A N 1
ATOM 843 C CA . ILE A 1 106 ? 0.626 1.774 15.894 1.00 83.19 106 ILE A CA 1
ATOM 844 C C . ILE A 1 106 ? -0.375 0.791 15.284 1.00 83.19 106 ILE A C 1
ATOM 846 O O . ILE A 1 106 ? -1.517 1.164 15.020 1.00 83.19 106 ILE A O 1
ATOM 850 N N . VAL A 1 107 ? 0.014 -0.474 15.102 1.00 85.06 107 VAL A N 1
ATOM 851 C CA . VAL A 1 107 ? -0.880 -1.504 14.558 1.00 85.06 107 VAL A CA 1
ATOM 852 C C . VAL A 1 107 ? -2.078 -1.728 15.474 1.00 85.06 107 VAL A C 1
ATOM 854 O O . VAL A 1 107 ? -3.209 -1.700 14.992 1.00 85.06 107 VAL A O 1
ATOM 857 N N . LYS A 1 108 ? -1.868 -1.865 16.788 1.00 85.19 108 LYS A N 1
ATOM 858 C CA . LYS A 1 108 ? -2.955 -1.969 17.772 1.00 85.19 108 LYS A CA 1
ATOM 859 C C . LYS A 1 108 ? -3.877 -0.754 17.725 1.00 85.19 108 LYS A C 1
ATOM 861 O O . LYS A 1 108 ? -5.096 -0.915 17.757 1.00 85.19 108 LYS A O 1
ATOM 866 N N . HIS A 1 109 ? -3.316 0.452 17.635 1.00 85.94 109 HIS A N 1
ATOM 867 C CA . HIS A 1 109 ? -4.097 1.682 17.539 1.00 85.94 109 HIS A CA 1
ATOM 868 C C . HIS A 1 109 ? -4.988 1.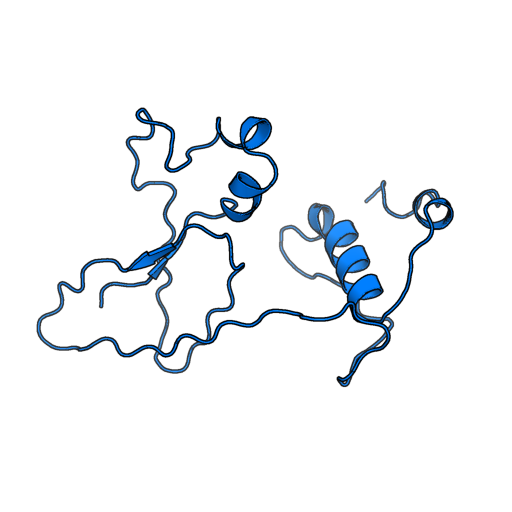689 16.289 1.00 85.94 109 HIS A C 1
ATOM 870 O O . HIS A 1 109 ? -6.203 1.855 16.401 1.00 85.94 109 HIS A O 1
ATOM 876 N N . VAL A 1 110 ? -4.410 1.427 15.112 1.00 87.62 110 VAL A N 1
ATOM 877 C CA . VAL A 1 110 ? -5.150 1.358 13.843 1.00 87.62 110 VAL A CA 1
ATOM 878 C C . VAL A 1 110 ? -6.185 0.232 13.871 1.00 87.62 110 VAL A C 1
ATOM 880 O O . VAL A 1 110 ? -7.306 0.428 13.411 1.00 87.62 110 VAL A O 1
ATOM 883 N N . TRP A 1 111 ? -5.855 -0.930 14.437 1.00 88.69 111 TRP A N 1
ATOM 884 C CA . TRP A 1 111 ? -6.778 -2.056 14.574 1.00 88.69 111 TRP A CA 1
ATOM 885 C C . TRP A 1 111 ? -7.998 -1.707 15.419 1.00 88.69 111 TRP A C 1
ATOM 887 O O . TRP A 1 111 ? -9.129 -1.901 14.977 1.00 88.69 111 TRP A O 1
ATOM 897 N N . ASN A 1 112 ? -7.773 -1.149 16.610 1.00 88.31 112 ASN A N 1
ATOM 898 C CA . ASN A 1 112 ? -8.837 -0.712 17.509 1.00 88.31 112 ASN A CA 1
ATOM 899 C C . ASN A 1 112 ? -9.735 0.328 16.835 1.00 88.31 112 ASN A C 1
ATOM 901 O O . ASN A 1 112 ? -10.958 0.190 16.876 1.00 88.31 112 ASN A O 1
ATOM 905 N N . TRP A 1 113 ? -9.142 1.303 16.144 1.00 89.50 113 TRP A N 1
ATOM 906 C CA . TRP A 1 113 ? -9.900 2.255 15.341 1.00 89.50 113 TRP A CA 1
ATOM 907 C C . TRP A 1 113 ? -10.743 1.549 14.267 1.00 89.50 113 TRP A C 1
ATOM 909 O O . TRP A 1 113 ? -11.948 1.762 14.213 1.00 89.50 113 TRP A O 1
ATOM 919 N N . MET A 1 114 ? -10.175 0.628 13.478 1.00 90.00 114 MET A N 1
ATOM 920 C CA . MET A 1 114 ? -10.903 -0.100 12.423 1.00 90.00 114 MET A CA 1
ATOM 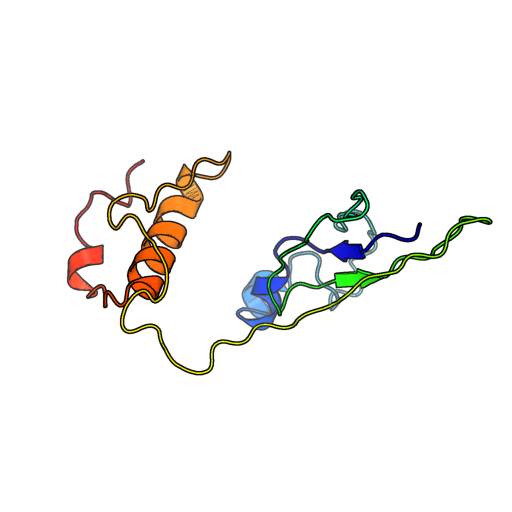921 C C . MET A 1 114 ? -12.105 -0.915 12.921 1.00 90.00 114 MET A C 1
ATOM 923 O O . MET A 1 114 ? -13.046 -1.123 12.153 1.00 90.00 114 MET A O 1
ATOM 927 N N . ILE A 1 115 ? -12.091 -1.381 14.171 1.00 90.50 115 ILE A N 1
ATOM 928 C CA . ILE A 1 115 ? -13.220 -2.100 14.784 1.00 90.50 115 ILE A CA 1
ATOM 929 C C . ILE A 1 115 ? -14.181 -1.174 15.550 1.00 90.50 115 ILE A C 1
ATOM 931 O O . ILE A 1 115 ? -15.084 -1.663 16.225 1.00 90.50 115 ILE A O 1
ATOM 935 N N . GLY A 1 116 ? -14.006 0.148 15.447 1.00 88.81 116 GLY A N 1
ATOM 936 C CA . GLY A 1 116 ? -14.872 1.152 16.066 1.00 88.81 116 GLY A CA 1
ATOM 937 C C . GLY A 1 116 ? -14.601 1.415 17.546 1.00 88.81 116 GLY A C 1
ATOM 938 O O . GLY A 1 116 ? -15.432 2.014 18.228 1.00 88.81 116 GLY A O 1
ATOM 939 N N . ARG A 1 117 ? -13.454 0.972 18.078 1.00 85.88 117 ARG A N 1
ATOM 940 C CA . ARG A 1 117 ? -13.068 1.285 19.456 1.00 85.88 117 ARG A CA 1
ATOM 941 C C . ARG A 1 117 ? -12.465 2.679 19.531 1.00 85.88 117 ARG A C 1
ATOM 943 O O . ARG A 1 117 ? -11.436 2.964 18.922 1.00 85.88 117 ARG A O 1
ATOM 950 N N . VAL A 1 118 ? -13.074 3.515 20.363 1.00 71.69 118 VAL A N 1
ATOM 951 C CA . VAL A 1 118 ? -12.503 4.793 20.785 1.00 71.69 118 VAL A CA 1
ATOM 952 C C . VAL A 1 118 ? -11.621 4.518 21.997 1.00 71.69 118 VAL A C 1
ATOM 954 O O . VAL A 1 118 ? -12.133 4.342 23.099 1.00 71.69 118 VAL A O 1
ATOM 957 N N . ILE A 1 119 ? -10.305 4.444 21.791 1.00 67.50 119 ILE A N 1
ATOM 958 C CA . ILE A 1 119 ? -9.355 4.352 22.906 1.00 67.50 119 ILE A CA 1
ATOM 959 C C . ILE A 1 119 ? -9.334 5.714 23.595 1.00 67.50 119 ILE A C 1
ATOM 961 O O . ILE A 1 119 ? -9.038 6.733 22.966 1.00 67.50 119 ILE A O 1
ATOM 965 N N . THR A 1 120 ? -9.655 5.749 24.882 1.00 61.66 120 THR A N 1
ATOM 966 C CA . THR A 1 120 ? -9.562 6.992 25.656 1.00 61.66 120 THR A CA 1
ATOM 967 C C . THR A 1 120 ? -8.123 7.222 26.112 1.00 61.66 120 THR A C 1
ATOM 969 O O . THR A 1 120 ? -7.380 6.277 26.363 1.00 61.66 120 THR A O 1
ATOM 972 N N . LEU A 1 121 ? -7.708 8.487 26.259 1.00 58.03 121 LEU A N 1
ATOM 973 C CA . LEU A 1 121 ? -6.340 8.833 26.687 1.00 58.03 121 LEU A CA 1
ATOM 974 C C . LEU A 1 121 ? -5.927 8.176 28.021 1.00 58.03 121 LEU A C 1
ATOM 976 O O . LEU A 1 121 ? -4.740 8.018 28.279 1.00 58.03 121 LEU A O 1
ATOM 980 N N . GLN A 1 122 ? -6.891 7.774 28.854 1.00 55.53 122 GLN A N 1
ATOM 981 C CA . GLN A 1 122 ? -6.647 7.067 30.114 1.00 55.53 122 GLN A CA 1
ATOM 982 C C . GLN A 1 122 ? -6.120 5.639 29.893 1.00 55.53 122 GLN A C 1
ATOM 984 O O . GLN A 1 122 ? -5.247 5.192 30.632 1.00 55.53 122 GLN A O 1
ATOM 989 N N . GLU A 1 123 ? -6.566 4.944 28.846 1.00 55.25 123 GLU A N 1
ATOM 990 C CA . GLU A 1 123 ? -6.162 3.560 28.552 1.00 55.25 123 GLU A CA 1
ATOM 991 C C . GLU A 1 123 ? -4.731 3.470 27.993 1.00 55.25 123 GLU A C 1
ATOM 993 O O . GLU A 1 123 ? -4.051 2.472 28.226 1.00 55.25 123 GLU A O 1
ATOM 998 N N . LEU A 1 124 ? -4.233 4.544 27.360 1.00 53.69 124 LEU A N 1
ATOM 999 C CA . LEU A 1 124 ? -2.844 4.668 26.881 1.00 53.69 124 LEU A CA 1
ATOM 1000 C C . LEU A 1 124 ? -1.804 4.733 28.015 1.00 53.69 124 LEU A C 1
ATOM 1002 O O . LEU A 1 124 ? -0.617 4.558 27.760 1.00 53.69 124 LEU A O 1
ATOM 1006 N N . THR A 1 125 ? -2.228 5.015 29.252 1.00 47.03 125 THR A N 1
ATOM 1007 C CA . THR A 1 125 ? -1.325 5.171 30.411 1.00 47.03 125 THR A CA 1
ATOM 1008 C C . THR A 1 125 ? -1.107 3.884 31.201 1.00 47.03 125 THR A C 1
ATOM 1010 O O . THR A 1 125 ? -0.348 3.873 32.169 1.00 47.03 125 THR A O 1
ATOM 1013 N N . THR A 1 126 ? -1.741 2.783 30.794 1.00 46.06 126 THR A N 1
ATOM 1014 C CA . THR A 1 126 ? -1.452 1.475 31.382 1.00 46.06 126 THR A CA 1
ATOM 1015 C C . THR A 1 126 ? -0.128 0.974 30.805 1.00 46.06 126 THR A C 1
ATOM 1017 O O . THR A 1 126 ? -0.041 0.646 29.627 1.00 46.06 126 THR A O 1
ATOM 1020 N N . ASP A 1 127 ? 0.890 0.954 31.661 1.00 45.91 127 ASP A N 1
ATOM 1021 C CA . ASP A 1 127 ? 2.341 0.739 31.480 1.00 45.91 127 ASP A CA 1
ATOM 1022 C C . ASP A 1 127 ? 2.794 -0.571 30.773 1.00 45.91 127 ASP A C 1
ATOM 1024 O O . ASP A 1 127 ? 3.898 -1.068 30.991 1.00 45.91 127 ASP A O 1
ATOM 1028 N N . GLN A 1 128 ? 1.940 -1.193 29.958 1.00 51.16 128 GLN A N 1
ATOM 1029 C CA . GLN A 1 128 ? 2.207 -2.462 29.269 1.00 51.16 128 GLN A CA 1
ATOM 1030 C C . GLN A 1 128 ? 2.654 -2.292 27.808 1.00 51.16 128 GLN A C 1
ATOM 1032 O O . GLN A 1 128 ? 3.204 -3.233 27.250 1.00 51.16 128 GLN A O 1
ATOM 1037 N N . ASP A 1 129 ? 2.458 -1.121 27.190 1.00 45.56 129 ASP A N 1
ATOM 1038 C CA . ASP A 1 129 ? 2.753 -0.905 25.759 1.00 45.56 129 ASP A CA 1
ATOM 1039 C C . ASP A 1 129 ? 4.043 -0.094 25.486 1.00 45.56 129 ASP A C 1
ATOM 1041 O O . ASP A 1 129 ? 4.370 0.157 24.329 1.00 45.56 129 ASP A O 1
ATOM 1045 N N . ILE A 1 130 ? 4.794 0.307 26.525 1.00 42.25 130 ILE A N 1
ATOM 1046 C CA . ILE A 1 130 ? 6.036 1.107 26.391 1.00 42.25 130 ILE A CA 1
ATOM 1047 C C . ILE A 1 130 ? 7.311 0.274 26.659 1.00 42.25 130 ILE A C 1
ATOM 1049 O O . ILE A 1 130 ? 8.407 0.698 26.303 1.00 42.25 130 ILE A O 1
ATOM 1053 N N . ASN A 1 131 ? 7.194 -0.933 27.229 1.00 34.56 131 ASN A N 1
ATOM 1054 C CA . ASN A 1 131 ? 8.339 -1.709 27.734 1.00 34.56 131 ASN A CA 1
ATOM 1055 C C . ASN A 1 131 ? 8.490 -3.120 27.125 1.00 34.56 131 ASN A C 1
ATOM 1057 O O . ASN A 1 131 ? 8.672 -4.085 27.870 1.00 34.56 131 ASN A O 1
ATOM 1061 N N . THR A 1 132 ? 8.470 -3.254 25.796 1.00 39.25 132 THR A N 1
ATOM 1062 C CA . THR A 1 132 ? 9.010 -4.443 25.098 1.00 39.25 132 THR A CA 1
ATOM 1063 C C . THR A 1 132 ? 9.659 -4.076 23.780 1.00 39.25 132 THR A C 1
ATOM 1065 O O . THR A 1 132 ? 8.958 -3.429 22.972 1.00 39.25 132 THR A O 1
#

Sequence (132 aa):
MGPTAIIPRSQYDAQHPEMYSHFETLENPNTTSDNHNISLVCTAGTVLLIHYDIVHRGTANITNRSHRYMFKFQFTRLEEPTQPTWNHDPTNASYDAADAGLLQPIVKHVWNWMIGRVITLQELTTDQDINT

Foldseek 3Di:
DQFKKWQPPQLCCVVCVPVCVPPLDPPPPPPPDPVRIDGDDDDPPDDDDDDPRTDMDGGDDPDPDDDDDDDDDDDDDPDFAQAAPDDDDLPPLQDPDPCRLPCSVVSNVVSCRNGRHDDDPVNVPPPPNPDD

Radius of gyration: 19.08 Å; chains: 1; bounding box: 40×32×58 Å

InterPro domains:
  IPR008775 Phytanoyl-CoA dioxygenase-like [PF05721] (2-66)

pLDDT: mean 76.48, std 16.53, range [34.56, 95.88]

Organism: NCBI:txid392030